Protein AF-A0A3L8P7G2-F1 (afdb_monomer_lite)

Structure (mmCIF, N/CA/C/O backbone):
data_AF-A0A3L8P7G2-F1
#
_entry.id   AF-A0A3L8P7G2-F1
#
loop_
_atom_site.group_PDB
_atom_site.id
_atom_site.type_symbol
_atom_site.label_atom_id
_atom_site.label_alt_id
_atom_site.label_comp_id
_atom_site.label_asym_id
_atom_site.label_entity_id
_atom_site.label_seq_id
_atom_site.pdbx_PDB_ins_code
_atom_site.Cartn_x
_atom_site.Cartn_y
_atom_site.Cartn_z
_atom_site.occupancy
_atom_site.B_iso_or_equiv
_atom_site.auth_seq_id
_atom_site.auth_comp_id
_atom_site.auth_asym_id
_atom_site.auth_atom_id
_atom_site.pdbx_PDB_model_num
ATOM 1 N N . GLY A 1 1 ? 0.520 -18.061 -7.233 1.00 43.97 1 GLY A N 1
ATOM 2 C CA . GLY A 1 1 ? 1.775 -18.176 -6.461 1.00 43.97 1 GLY A CA 1
ATOM 3 C C . GLY A 1 1 ? 2.726 -17.072 -6.882 1.00 43.97 1 GLY A C 1
ATOM 4 O O . GLY A 1 1 ? 2.725 -16.725 -8.054 1.00 43.97 1 GLY A O 1
ATOM 5 N N . ASN A 1 2 ? 3.512 -16.521 -5.954 1.00 52.69 2 ASN A N 1
ATOM 6 C CA . ASN A 1 2 ? 4.294 -15.274 -6.090 1.00 52.69 2 ASN A CA 1
ATOM 7 C C . ASN A 1 2 ? 5.165 -15.123 -7.363 1.00 52.69 2 ASN A C 1
ATOM 9 O O . ASN A 1 2 ? 5.469 -13.997 -7.754 1.00 52.69 2 ASN A O 1
ATOM 13 N N . GLY A 1 3 ? 5.526 -16.215 -8.050 1.00 61.12 3 GLY A N 1
ATOM 14 C CA . GLY A 1 3 ? 6.288 -16.177 -9.307 1.00 61.12 3 GLY A CA 1
ATOM 15 C C . GLY A 1 3 ? 5.567 -15.508 -10.489 1.00 61.12 3 GLY A C 1
ATOM 16 O O . GLY A 1 3 ? 6.225 -14.916 -11.346 1.00 61.12 3 GLY A O 1
ATOM 17 N N . THR A 1 4 ? 4.229 -15.529 -10.535 1.00 78.81 4 THR A N 1
ATOM 18 C CA . THR A 1 4 ? 3.466 -14.877 -11.618 1.00 78.81 4 THR A CA 1
ATOM 19 C C . THR A 1 4 ? 3.392 -13.360 -11.446 1.00 78.81 4 THR A C 1
ATOM 21 O O . THR A 1 4 ? 3.538 -12.625 -12.413 1.00 78.81 4 THR A O 1
ATOM 24 N N . PHE A 1 5 ? 3.255 -12.862 -10.216 1.00 84.00 5 PHE A N 1
ATOM 25 C CA . PHE A 1 5 ? 3.191 -11.420 -9.958 1.00 84.00 5 PHE A CA 1
ATOM 26 C C . PHE A 1 5 ? 4.545 -10.730 -10.167 1.00 84.00 5 PHE A C 1
ATOM 28 O O . PHE A 1 5 ? 4.629 -9.718 -10.859 1.00 84.00 5 PHE A O 1
ATOM 35 N N . ALA A 1 6 ? 5.627 -11.312 -9.637 1.00 85.56 6 ALA A N 1
ATOM 36 C CA . ALA A 1 6 ? 6.969 -10.755 -9.799 1.00 85.56 6 ALA A CA 1
ATOM 37 C C . ALA A 1 6 ? 7.400 -10.695 -11.276 1.00 85.56 6 ALA A C 1
ATOM 39 O O . ALA A 1 6 ? 8.005 -9.712 -11.707 1.00 85.56 6 ALA A O 1
ATOM 40 N N . SER A 1 7 ? 7.056 -11.717 -12.069 1.00 89.62 7 SER A N 1
ATOM 41 C CA . SER A 1 7 ? 7.330 -11.724 -13.512 1.00 89.62 7 SER A CA 1
ATOM 42 C C . SER A 1 7 ? 6.491 -10.692 -14.269 1.00 89.62 7 SER A C 1
ATOM 44 O O . SER A 1 7 ? 7.042 -9.989 -15.117 1.00 89.62 7 SER A O 1
ATOM 46 N N . MET A 1 8 ? 5.209 -10.526 -13.923 1.00 93.06 8 MET A N 1
ATOM 47 C CA . MET A 1 8 ? 4.354 -9.477 -14.493 1.00 93.06 8 MET A CA 1
ATOM 48 C C . MET A 1 8 ? 4.895 -8.070 -14.216 1.00 93.06 8 MET A C 1
ATOM 50 O O . MET A 1 8 ? 5.026 -7.284 -15.155 1.00 93.06 8 MET A O 1
ATOM 54 N N . ILE A 1 9 ? 5.267 -7.754 -12.968 1.00 93.12 9 ILE A N 1
ATOM 55 C CA . ILE A 1 9 ? 5.848 -6.441 -12.639 1.00 93.12 9 ILE A CA 1
ATOM 56 C C . ILE A 1 9 ? 7.159 -6.240 -13.393 1.00 93.12 9 ILE A C 1
ATOM 58 O O . ILE A 1 9 ? 7.364 -5.175 -13.969 1.00 93.12 9 ILE A O 1
ATOM 62 N N . LYS A 1 10 ? 8.037 -7.252 -13.437 1.00 94.56 10 LYS A N 1
ATOM 63 C CA . LYS A 1 10 ? 9.313 -7.145 -14.158 1.00 94.56 10 LYS A CA 1
ATOM 64 C C . LYS A 1 10 ? 9.098 -6.838 -15.639 1.00 94.56 10 LYS A C 1
ATOM 66 O O . LYS A 1 10 ? 9.779 -5.975 -16.188 1.00 94.56 10 LYS A O 1
ATOM 71 N N . ALA A 1 11 ? 8.154 -7.529 -16.278 1.00 95.19 11 ALA A N 1
ATOM 72 C CA . ALA A 1 11 ? 7.814 -7.304 -17.677 1.00 95.19 11 ALA A CA 1
ATOM 73 C C . ALA A 1 11 ? 7.278 -5.883 -17.907 1.00 95.19 11 ALA A C 1
ATOM 75 O O . ALA A 1 11 ? 7.758 -5.195 -18.807 1.00 95.19 11 ALA A O 1
ATOM 76 N N . ALA A 1 12 ? 6.354 -5.415 -17.061 1.00 94.69 12 ALA A N 1
ATOM 77 C CA . ALA A 1 12 ? 5.805 -4.062 -17.142 1.00 94.69 12 ALA A CA 1
ATOM 78 C C . ALA A 1 12 ? 6.881 -2.984 -16.918 1.00 94.69 12 ALA A C 1
ATOM 80 O O . ALA A 1 12 ? 6.991 -2.046 -17.706 1.00 94.69 12 ALA A O 1
ATOM 81 N N . ALA A 1 13 ? 7.724 -3.148 -15.893 1.00 94.38 13 ALA A N 1
ATOM 82 C CA . ALA A 1 13 ? 8.827 -2.239 -15.596 1.00 94.38 13 ALA A CA 1
ATOM 83 C C . ALA A 1 13 ? 9.826 -2.163 -16.759 1.00 94.38 13 ALA A C 1
ATOM 85 O O . ALA A 1 13 ? 10.253 -1.074 -17.133 1.00 94.38 13 ALA A O 1
ATOM 86 N N . LYS A 1 14 ? 10.167 -3.306 -17.369 1.00 95.50 14 LYS A N 1
ATOM 87 C CA . LYS A 1 14 ? 11.079 -3.359 -18.518 1.00 95.50 14 LYS A CA 1
ATOM 88 C C . LYS A 1 14 ? 10.475 -2.721 -19.768 1.00 95.50 14 LYS A C 1
ATOM 90 O O . LYS A 1 14 ? 11.182 -2.008 -20.469 1.00 95.50 14 LYS A O 1
ATOM 95 N N . ALA A 1 15 ? 9.186 -2.939 -20.031 1.00 96.06 15 ALA A N 1
ATOM 96 C CA . ALA A 1 15 ? 8.484 -2.321 -21.156 1.00 96.06 15 ALA A CA 1
ATOM 97 C C . ALA A 1 15 ? 8.347 -0.794 -21.006 1.00 96.06 15 ALA A C 1
ATOM 99 O O . ALA A 1 15 ? 8.367 -0.076 -22.002 1.00 96.06 15 ALA A O 1
ATOM 100 N N . GLY A 1 16 ? 8.224 -0.295 -19.771 1.00 94.25 16 GLY A N 1
ATOM 101 C CA . GLY A 1 16 ? 8.146 1.137 -19.467 1.00 94.25 16 GLY A CA 1
ATOM 102 C C . GLY A 1 16 ? 9.498 1.835 -19.273 1.00 94.25 16 GLY A C 1
ATOM 103 O O . GLY A 1 16 ? 9.524 3.055 -19.091 1.00 94.25 16 GLY A O 1
ATOM 104 N N . ALA A 1 17 ? 10.614 1.099 -19.279 1.00 94.31 17 ALA A N 1
ATOM 105 C CA . ALA A 1 17 ? 11.937 1.659 -19.035 1.00 94.31 17 ALA A CA 1
ATOM 106 C C . ALA A 1 17 ? 12.349 2.611 -20.170 1.00 94.31 17 ALA A C 1
ATOM 108 O O . ALA A 1 17 ? 12.364 2.243 -21.342 1.00 94.31 17 ALA A O 1
ATOM 109 N N . ARG A 1 18 ? 12.709 3.849 -19.811 1.00 94.50 18 ARG A N 1
ATOM 110 C CA . ARG A 1 18 ? 13.220 4.871 -20.749 1.00 94.50 18 ARG A CA 1
ATOM 111 C C . ARG A 1 18 ? 14.749 4.925 -20.807 1.00 94.50 18 ARG A C 1
ATOM 113 O O . ARG A 1 18 ? 15.310 5.697 -21.576 1.00 94.50 18 ARG A O 1
ATOM 120 N N . THR A 1 19 ? 15.407 4.137 -19.965 1.00 94.19 19 THR A N 1
ATOM 121 C CA . THR A 1 19 ? 16.860 4.012 -19.844 1.00 94.19 19 THR A CA 1
ATOM 122 C C . THR A 1 19 ? 17.261 2.560 -20.063 1.00 94.19 19 THR A C 1
ATOM 124 O O . THR A 1 19 ? 16.409 1.669 -20.086 1.00 94.19 19 THR A O 1
ATOM 127 N N . GLU A 1 20 ? 18.563 2.305 -20.181 1.00 95.56 20 GLU A N 1
ATOM 128 C CA . GLU A 1 20 ? 19.077 0.940 -20.231 1.00 95.56 20 GLU A CA 1
ATOM 129 C C . GLU A 1 20 ? 18.619 0.124 -19.011 1.00 95.56 20 GLU A C 1
ATOM 131 O O . GLU A 1 20 ? 18.535 0.624 -17.884 1.00 95.56 20 GLU A O 1
ATOM 136 N N . TRP A 1 21 ? 18.286 -1.145 -19.252 1.00 96.50 21 TRP A N 1
ATOM 137 C CA . TRP A 1 21 ? 17.831 -2.049 -18.207 1.00 96.50 21 TRP A CA 1
ATOM 138 C C . TRP A 1 21 ? 18.996 -2.483 -17.317 1.00 96.50 21 TRP A C 1
ATOM 140 O O . TRP A 1 21 ? 19.926 -3.138 -17.781 1.00 96.50 21 TRP A O 1
ATOM 150 N N . SER A 1 22 ? 18.896 -2.213 -16.015 1.00 96.25 22 SER A N 1
ATOM 151 C CA . SER A 1 22 ? 19.846 -2.710 -15.019 1.00 96.25 22 SER A CA 1
ATOM 152 C C . SER A 1 22 ? 19.205 -3.781 -14.144 1.00 96.25 22 SER A C 1
ATOM 154 O O . SER A 1 22 ? 18.305 -3.512 -13.346 1.00 96.25 22 SER A O 1
ATOM 156 N N . GLU A 1 23 ? 19.712 -5.009 -14.250 1.00 95.25 23 GLU A N 1
ATOM 157 C CA . GLU A 1 23 ? 19.258 -6.119 -13.409 1.00 95.25 23 GLU A CA 1
ATOM 158 C C . GLU A 1 23 ? 19.584 -5.880 -11.925 1.00 95.25 23 GLU A C 1
ATOM 160 O O . GLU A 1 23 ? 18.842 -6.315 -11.048 1.00 95.25 23 GLU A O 1
ATOM 165 N N . THR A 1 24 ? 20.663 -5.151 -11.633 1.00 95.75 24 THR A N 1
ATOM 166 C CA . THR A 1 24 ? 21.038 -4.772 -10.265 1.00 95.75 24 THR A CA 1
ATOM 167 C C . THR A 1 24 ? 20.013 -3.822 -9.652 1.00 95.75 24 THR A C 1
ATOM 169 O O . THR A 1 24 ? 19.541 -4.075 -8.545 1.00 95.75 24 THR A O 1
ATOM 172 N N . VAL A 1 25 ? 19.616 -2.775 -10.387 1.00 94.06 25 VAL A N 1
ATOM 173 C CA . VAL A 1 25 ? 18.58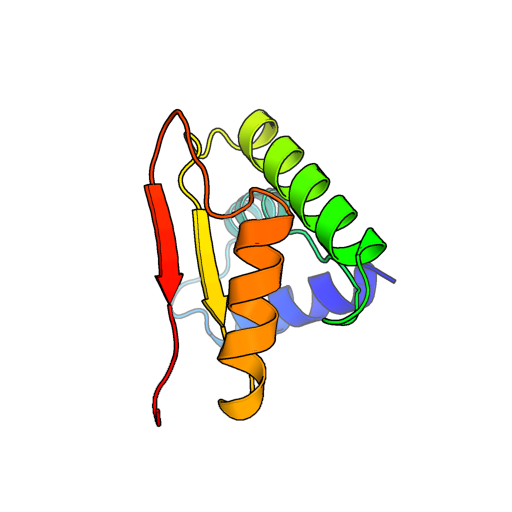0 -1.828 -9.932 1.00 94.06 25 VAL A CA 1
ATOM 174 C C . VAL A 1 25 ? 17.245 -2.549 -9.751 1.00 94.06 25 VAL A C 1
ATOM 176 O O . VAL A 1 25 ? 16.570 -2.363 -8.740 1.00 94.06 25 VAL A O 1
ATOM 179 N N . TRP A 1 26 ? 16.886 -3.435 -10.685 1.00 94.25 26 TRP A N 1
ATOM 180 C CA . TRP A 1 26 ? 15.680 -4.249 -10.558 1.00 94.25 26 TRP A CA 1
ATOM 181 C C . TRP A 1 26 ? 15.687 -5.118 -9.296 1.00 94.25 26 TRP A C 1
ATOM 183 O O . TRP A 1 26 ? 14.690 -5.147 -8.580 1.00 94.25 26 TRP A O 1
ATOM 193 N N . LYS A 1 27 ? 16.794 -5.810 -8.995 1.00 93.06 27 LYS A N 1
ATOM 194 C CA . LYS A 1 27 ? 16.902 -6.649 -7.790 1.00 93.06 27 LYS A CA 1
ATOM 195 C C . LYS A 1 27 ? 16.705 -5.841 -6.507 1.00 93.06 27 LYS A C 1
ATOM 197 O O . LYS A 1 27 ? 16.036 -6.330 -5.601 1.00 93.06 27 LYS A O 1
ATOM 202 N N . GLN A 1 28 ? 17.241 -4.620 -6.445 1.00 91.25 28 GLN A N 1
ATOM 203 C CA . GLN A 1 28 ? 17.038 -3.718 -5.307 1.00 91.25 28 GLN A CA 1
ATOM 204 C C . GLN A 1 28 ? 15.567 -3.311 -5.166 1.00 91.25 28 GLN A C 1
ATOM 206 O O . GLN A 1 28 ? 14.999 -3.455 -4.090 1.00 91.25 28 GLN A O 1
ATOM 211 N N . LEU A 1 29 ? 14.920 -2.886 -6.256 1.00 91.19 29 LEU A N 1
ATOM 212 C CA . LEU A 1 29 ? 13.495 -2.541 -6.241 1.00 91.19 29 LEU A CA 1
ATOM 213 C C . LEU A 1 29 ? 12.622 -3.738 -5.834 1.00 91.19 29 LEU A C 1
ATOM 215 O O . LEU A 1 29 ? 11.755 -3.621 -4.972 1.00 91.19 29 LEU A O 1
ATOM 219 N N . ALA A 1 30 ? 12.867 -4.903 -6.434 1.00 91.94 30 ALA A N 1
ATOM 220 C CA . ALA A 1 30 ? 12.099 -6.117 -6.185 1.00 91.94 30 ALA A CA 1
ATOM 221 C C . ALA A 1 30 ? 12.203 -6.601 -4.729 1.00 91.94 30 ALA A C 1
ATOM 223 O O . ALA A 1 30 ? 11.254 -7.205 -4.229 1.00 91.94 30 ALA A O 1
ATOM 224 N N . ALA A 1 31 ? 13.305 -6.301 -4.031 1.00 89.62 31 ALA A N 1
ATOM 225 C CA . ALA A 1 31 ? 13.471 -6.633 -2.617 1.00 89.62 31 ALA A CA 1
ATOM 226 C C . ALA A 1 31 ? 12.426 -5.949 -1.715 1.00 89.62 31 ALA A C 1
ATOM 228 O O . ALA A 1 31 ? 12.030 -6.530 -0.703 1.00 89.62 31 ALA A O 1
ATOM 229 N N . GLY A 1 32 ? 11.924 -4.774 -2.110 1.00 90.69 32 GLY A N 1
ATOM 230 C CA . GLY A 1 32 ? 10.874 -4.035 -1.402 1.00 90.69 32 GLY A CA 1
ATOM 231 C C . GLY A 1 32 ? 9.441 -4.361 -1.842 1.00 90.69 32 GLY A C 1
ATOM 232 O O . GLY A 1 32 ? 8.497 -3.804 -1.291 1.00 90.69 32 GLY A O 1
ATOM 233 N N . ILE A 1 33 ? 9.240 -5.246 -2.825 1.00 91.19 33 ILE A N 1
ATOM 234 C CA . ILE A 1 33 ? 7.903 -5.565 -3.345 1.00 91.19 33 ILE A CA 1
ATOM 235 C C . ILE A 1 33 ? 7.331 -6.782 -2.618 1.00 91.19 33 ILE A C 1
ATOM 237 O O . ILE A 1 33 ? 7.981 -7.823 -2.489 1.00 91.19 33 ILE A O 1
ATOM 241 N N . ARG A 1 34 ? 6.077 -6.677 -2.176 1.00 91.56 34 ARG A N 1
ATOM 242 C CA . ARG A 1 34 ? 5.289 -7.787 -1.630 1.00 91.56 34 ARG A CA 1
ATOM 243 C C . ARG A 1 3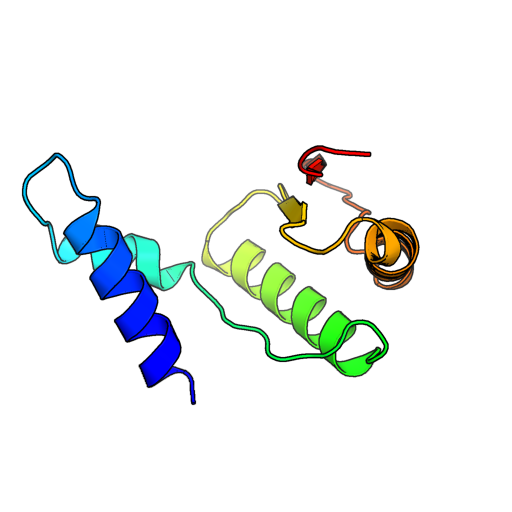4 ? 3.923 -7.822 -2.306 1.00 91.56 34 ARG A C 1
ATOM 245 O O . ARG A 1 34 ? 3.395 -6.788 -2.705 1.00 91.56 34 ARG A O 1
ATOM 252 N N . PHE A 1 35 ? 3.366 -9.021 -2.437 1.00 93.06 35 PHE A N 1
ATOM 253 C CA . PHE A 1 35 ? 1.987 -9.225 -2.863 1.00 93.06 35 PHE A CA 1
ATOM 254 C C . PHE A 1 35 ? 1.220 -9.865 -1.718 1.00 93.06 35 PHE A C 1
ATOM 256 O O . PHE A 1 35 ? 1.607 -10.934 -1.248 1.00 93.06 35 PHE A O 1
ATOM 263 N N . VAL A 1 36 ? 0.144 -9.211 -1.293 1.00 94.25 36 VAL A N 1
ATOM 264 C CA . VAL A 1 36 ? -0.748 -9.708 -0.248 1.00 94.25 36 VAL A CA 1
ATOM 265 C C . VAL A 1 36 ? -2.098 -10.003 -0.907 1.00 94.25 36 VAL A C 1
ATOM 267 O O . VAL A 1 36 ? -2.813 -9.060 -1.249 1.00 94.25 36 VAL A O 1
ATOM 270 N N . PRO A 1 37 ? -2.430 -11.278 -1.179 1.00 92.88 37 PRO A N 1
ATOM 271 C CA . PRO A 1 37 ? -3.741 -11.636 -1.707 1.00 92.88 37 PRO A CA 1
ATOM 272 C C . PRO A 1 37 ? -4.815 -11.450 -0.632 1.00 92.88 37 PRO A C 1
ATOM 274 O O . PRO A 1 37 ? -4.588 -11.769 0.530 1.00 92.88 37 PRO A O 1
ATOM 277 N N . GLY A 1 38 ? -5.998 -10.985 -1.025 1.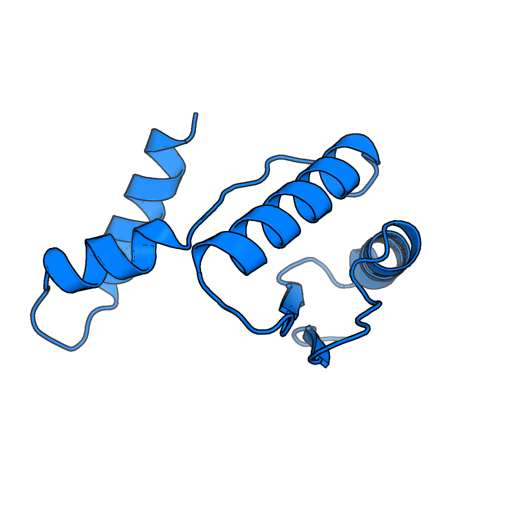00 93.31 38 GLY A N 1
ATOM 278 C CA . GLY A 1 38 ? -7.105 -10.788 -0.093 1.00 93.31 38 GLY A CA 1
ATOM 279 C C . GLY A 1 38 ? -8.342 -10.187 -0.744 1.00 93.31 38 GLY A C 1
ATOM 280 O O . GLY A 1 38 ? -8.292 -9.756 -1.898 1.00 93.31 38 GLY A O 1
ATOM 281 N N . GLN A 1 39 ? -9.440 -10.165 0.009 1.00 93.00 39 GLN A N 1
ATOM 282 C CA . GLN A 1 39 ? -10.676 -9.451 -0.326 1.00 93.00 39 GLN A CA 1
ATOM 283 C C . GLN A 1 39 ? -10.900 -8.305 0.668 1.00 93.00 39 GLN A C 1
ATOM 285 O O . GLN A 1 39 ? -10.366 -8.321 1.775 1.00 93.00 39 GLN A O 1
ATOM 290 N N . PHE A 1 40 ? -11.677 -7.287 0.292 1.00 91.44 40 PHE A N 1
ATOM 291 C CA . PHE A 1 40 ? -11.855 -6.103 1.146 1.00 91.44 40 PHE A CA 1
ATOM 292 C C . PHE A 1 40 ? -12.675 -6.369 2.414 1.00 91.44 40 PHE A C 1
ATOM 294 O O . PHE A 1 40 ? -12.523 -5.641 3.395 1.00 91.44 40 PHE A O 1
ATOM 301 N N . ASP A 1 41 ? -13.523 -7.390 2.411 1.00 89.56 41 ASP A N 1
ATOM 302 C CA . ASP A 1 41 ? -14.323 -7.832 3.553 1.00 89.56 41 ASP A CA 1
ATOM 303 C C . ASP A 1 41 ? -13.596 -8.840 4.463 1.00 89.56 41 ASP A C 1
ATOM 305 O O . ASP A 1 41 ? -14.101 -9.149 5.541 1.00 89.56 41 ASP A O 1
ATOM 309 N N . ASP A 1 42 ? -12.390 -9.280 4.093 1.00 94.19 42 ASP A N 1
ATOM 310 C CA . ASP A 1 42 ? -11.594 -10.254 4.841 1.00 94.19 42 ASP A CA 1
ATOM 311 C C . ASP A 1 42 ? -10.619 -9.581 5.821 1.00 94.19 42 ASP A C 1
ATOM 313 O O . ASP A 1 42 ? -9.553 -9.085 5.451 1.00 94.19 42 ASP A O 1
ATOM 317 N N . ASP A 1 43 ? -10.963 -9.598 7.110 1.00 95.19 43 ASP A N 1
ATOM 318 C CA . ASP A 1 43 ? -10.117 -9.040 8.169 1.00 95.19 43 ASP A CA 1
ATOM 319 C C . ASP A 1 43 ? -8.776 -9.768 8.346 1.00 95.19 43 ASP A C 1
ATOM 321 O O . ASP A 1 43 ? -7.807 -9.145 8.788 1.00 95.19 43 ASP A O 1
ATOM 325 N N . ALA A 1 44 ? -8.677 -11.051 7.983 1.00 96.50 44 ALA A N 1
ATOM 326 C CA . ALA A 1 44 ? -7.410 -11.770 8.050 1.00 96.50 44 ALA A CA 1
ATOM 327 C C . ALA A 1 44 ? -6.428 -11.246 6.993 1.00 96.50 44 ALA A C 1
ATOM 329 O O . ALA A 1 44 ? -5.249 -11.050 7.297 1.00 96.50 44 ALA A O 1
ATOM 330 N N . ALA A 1 45 ? -6.917 -10.930 5.791 1.00 96.38 45 ALA A N 1
ATOM 331 C CA . ALA A 1 45 ? -6.105 -10.321 4.742 1.00 96.38 45 ALA A CA 1
ATOM 332 C C . ALA A 1 45 ? -5.595 -8.924 5.132 1.00 96.38 45 ALA A C 1
ATOM 334 O O . ALA A 1 45 ? -4.432 -8.593 4.891 1.00 96.38 45 ALA A O 1
ATOM 335 N N . TRP A 1 46 ? -6.428 -8.109 5.787 1.00 97.00 46 TRP A N 1
ATOM 336 C CA . TRP A 1 46 ? -6.005 -6.799 6.296 1.00 97.00 46 TRP A CA 1
ATOM 337 C C . TRP A 1 46 ? -4.953 -6.904 7.400 1.00 97.00 46 TRP A C 1
ATOM 339 O O . TRP A 1 46 ? -3.987 -6.137 7.404 1.00 97.00 46 TRP A O 1
ATOM 349 N N . LYS A 1 47 ? -5.095 -7.882 8.301 1.00 96.50 47 LYS A N 1
ATOM 350 C CA . LYS A 1 47 ? -4.076 -8.171 9.312 1.00 96.50 47 LYS A CA 1
ATOM 351 C C . LYS A 1 47 ? -2.755 -8.596 8.664 1.00 96.50 47 LYS A C 1
ATOM 353 O O . LYS A 1 47 ? -1.707 -8.063 9.019 1.00 96.50 47 LYS A O 1
ATOM 358 N N . GLN A 1 48 ? -2.809 -9.479 7.668 1.00 97.19 48 GLN A N 1
ATOM 359 C CA . GLN A 1 48 ? -1.624 -9.899 6.919 1.00 97.19 48 GLN A CA 1
ATOM 360 C C . GLN A 1 48 ? -0.956 -8.718 6.195 1.00 97.19 48 GLN A C 1
ATOM 362 O O . GLN A 1 48 ? 0.273 -8.625 6.157 1.00 97.19 48 GLN A O 1
ATOM 367 N N . LEU A 1 49 ? -1.741 -7.784 5.646 1.00 96.75 49 LEU A N 1
ATOM 368 C CA . LEU A 1 49 ? -1.214 -6.557 5.048 1.00 96.75 49 LEU A CA 1
ATOM 369 C C . LEU A 1 49 ? -0.464 -5.707 6.083 1.00 96.75 49 LEU A C 1
ATOM 371 O O . LEU A 1 49 ? 0.637 -5.239 5.796 1.00 96.75 49 LEU A O 1
ATOM 375 N N . ALA A 1 50 ? -1.025 -5.534 7.281 1.00 95.06 50 ALA A N 1
ATOM 376 C CA . ALA A 1 50 ? -0.379 -4.791 8.361 1.00 95.06 50 ALA A CA 1
ATOM 377 C C . ALA A 1 50 ? 0.951 -5.421 8.794 1.00 95.06 50 ALA A C 1
ATOM 379 O O . ALA A 1 50 ? 1.953 -4.716 8.920 1.00 95.06 50 ALA A O 1
ATOM 380 N N . GLU A 1 51 ? 0.984 -6.744 8.952 1.00 95.56 51 GLU A N 1
ATOM 381 C CA . GLU A 1 51 ? 2.203 -7.490 9.284 1.00 95.56 51 GLU A CA 1
ATOM 382 C C . GLU A 1 51 ? 3.267 -7.341 8.185 1.00 95.56 51 GLU A C 1
ATOM 384 O O . GLU A 1 51 ? 4.422 -7.030 8.477 1.00 95.56 51 GLU A O 1
ATOM 389 N N . THR A 1 52 ? 2.856 -7.446 6.918 1.00 95.38 52 THR A N 1
ATOM 390 C CA . THR A 1 52 ? 3.746 -7.291 5.755 1.00 95.38 52 THR A CA 1
ATOM 391 C C . THR A 1 52 ? 4.360 -5.890 5.690 1.00 95.38 52 THR A C 1
ATOM 393 O O . THR A 1 52 ? 5.542 -5.735 5.385 1.00 95.38 52 THR A O 1
ATOM 396 N N . LEU A 1 53 ? 3.573 -4.849 5.974 1.00 93.12 53 LEU A N 1
ATOM 397 C CA . LEU A 1 53 ? 4.069 -3.473 6.003 1.00 93.12 53 LEU A CA 1
ATOM 398 C C . LEU A 1 53 ? 5.045 -3.250 7.164 1.00 93.12 53 LEU A C 1
ATOM 400 O O . LEU A 1 53 ? 6.084 -2.628 6.970 1.00 93.12 53 LEU A O 1
ATOM 404 N N . ALA A 1 54 ? 4.757 -3.807 8.343 1.00 91.81 54 ALA A N 1
ATOM 405 C CA . ALA A 1 54 ? 5.660 -3.728 9.488 1.00 91.81 54 ALA A CA 1
ATOM 406 C C . ALA A 1 54 ? 6.992 -4.460 9.239 1.00 91.81 54 ALA A C 1
ATOM 408 O O . ALA A 1 54 ? 8.033 -4.020 9.721 1.00 91.81 54 ALA A O 1
ATOM 409 N N . GLU A 1 55 ? 6.979 -5.575 8.504 1.00 92.44 55 GLU A N 1
ATOM 410 C CA . GLU A 1 55 ? 8.194 -6.251 8.030 1.00 92.44 55 GLU A CA 1
ATOM 411 C C . GLU A 1 55 ? 8.992 -5.372 7.065 1.00 92.44 55 GLU A C 1
ATOM 413 O O . GLU A 1 55 ? 10.182 -5.151 7.283 1.00 92.44 55 GLU A O 1
ATOM 418 N N . LEU A 1 56 ? 8.337 -4.808 6.045 1.00 90.94 56 LEU A N 1
ATOM 419 C CA . LEU A 1 56 ? 8.993 -3.920 5.082 1.00 90.94 56 LEU A CA 1
ATOM 420 C C . LEU A 1 56 ? 9.593 -2.675 5.742 1.00 90.94 56 LEU A C 1
ATOM 422 O O . LEU A 1 56 ? 10.682 -2.258 5.358 1.00 90.94 56 LEU A O 1
ATOM 426 N N . ASP A 1 57 ? 8.929 -2.107 6.748 1.00 89.44 57 ASP A N 1
ATOM 427 C CA . ASP A 1 57 ? 9.453 -0.963 7.496 1.00 89.44 57 ASP A CA 1
ATOM 428 C C . ASP A 1 57 ? 10.773 -1.289 8.196 1.00 89.44 57 ASP A C 1
ATOM 430 O O . ASP A 1 57 ? 11.710 -0.489 8.137 1.00 89.44 57 ASP A O 1
ATOM 434 N N . ARG A 1 58 ? 10.867 -2.476 8.812 1.00 89.25 58 ARG A N 1
ATOM 435 C CA . ARG A 1 58 ? 12.095 -2.949 9.469 1.00 89.25 58 ARG A CA 1
ATOM 436 C C . ARG A 1 58 ? 13.195 -3.265 8.462 1.00 89.25 58 ARG A C 1
ATOM 438 O O . ARG A 1 58 ? 14.343 -2.895 8.691 1.00 89.25 58 ARG A O 1
ATOM 445 N N . ASP A 1 59 ? 12.846 -3.920 7.359 1.00 89.50 59 ASP A N 1
ATOM 446 C CA . ASP A 1 59 ? 13.824 -4.456 6.408 1.00 89.50 59 ASP A CA 1
ATOM 447 C C . ASP A 1 59 ? 14.344 -3.405 5.416 1.00 89.50 59 ASP A C 1
ATOM 449 O O . ASP A 1 59 ? 15.477 -3.506 4.948 1.00 89.50 59 ASP A O 1
ATOM 453 N N . GLN A 1 60 ? 13.516 -2.418 5.055 1.00 85.44 60 GLN A N 1
ATOM 454 C CA . GLN A 1 60 ? 13.821 -1.420 4.018 1.00 85.44 60 GLN A CA 1
ATOM 455 C C . GLN A 1 60 ? 14.016 -0.000 4.569 1.00 85.44 60 GLN A C 1
ATOM 457 O O . GLN A 1 60 ? 14.384 0.896 3.811 1.00 85.44 60 GLN A O 1
ATOM 462 N N . GLY A 1 61 ? 13.783 0.231 5.867 1.00 82.88 61 GLY A N 1
ATOM 463 C CA . GLY A 1 61 ? 14.050 1.523 6.506 1.00 82.88 61 GLY A CA 1
ATOM 464 C C . GLY A 1 61 ? 13.180 2.669 5.975 1.00 82.88 61 GLY A C 1
ATOM 465 O O . GLY A 1 61 ? 13.667 3.774 5.757 1.00 82.88 61 GLY A O 1
ATOM 466 N N . THR A 1 62 ? 11.886 2.424 5.760 1.00 82.81 62 THR A N 1
ATOM 467 C CA . THR A 1 62 ? 10.923 3.398 5.196 1.00 82.81 62 THR A CA 1
ATOM 468 C C . THR A 1 62 ? 10.651 4.608 6.112 1.00 82.81 62 THR A C 1
ATOM 470 O O . THR A 1 62 ? 10.076 5.613 5.675 1.00 82.81 62 THR A O 1
ATOM 473 N N . GLY A 1 63 ? 11.019 4.510 7.396 1.00 84.00 63 GLY A N 1
ATOM 474 C CA . GLY A 1 63 ? 10.742 5.524 8.417 1.00 84.00 63 GLY A CA 1
ATOM 475 C C . GLY A 1 63 ? 9.254 5.668 8.752 1.00 84.00 63 GLY A C 1
ATOM 476 O O . GLY A 1 63 ? 8.814 6.767 9.083 1.00 84.00 63 GLY A O 1
ATOM 477 N N . GLY A 1 64 ? 8.463 4.600 8.584 1.00 85.50 64 GLY A N 1
ATOM 478 C CA . GLY A 1 64 ? 7.031 4.582 8.917 1.00 85.50 64 GLY A CA 1
ATOM 479 C C . GLY A 1 64 ? 6.133 5.364 7.949 1.00 85.50 64 GLY A C 1
ATOM 480 O O . GLY A 1 64 ? 4.948 5.564 8.223 1.00 85.50 64 GLY A O 1
ATOM 481 N N . ASN A 1 65 ? 6.679 5.815 6.816 1.00 92.31 65 ASN A N 1
ATOM 482 C CA . ASN A 1 65 ? 5.973 6.615 5.817 1.00 92.31 65 ASN A CA 1
ATOM 483 C C . ASN A 1 65 ? 5.209 5.730 4.825 1.00 92.31 65 ASN A C 1
ATOM 485 O O . ASN A 1 65 ? 5.826 5.130 3.944 1.00 92.31 65 ASN A O 1
ATOM 489 N N . HIS A 1 66 ? 3.876 5.664 4.920 1.00 93.75 66 HIS A N 1
ATOM 490 C CA . HIS A 1 66 ? 3.050 4.814 4.046 1.00 93.75 66 HIS A CA 1
ATOM 491 C C . HIS A 1 66 ? 2.062 5.623 3.208 1.00 93.75 66 HIS A C 1
ATOM 493 O O . HIS A 1 66 ? 1.272 6.421 3.725 1.00 93.75 66 HIS A O 1
ATOM 499 N N . ALA A 1 67 ? 2.052 5.353 1.902 1.00 94.00 67 ALA A N 1
ATOM 500 C CA . ALA A 1 67 ? 1.017 5.804 0.979 1.00 94.00 67 ALA A CA 1
ATOM 501 C C . ALA A 1 67 ? 0.151 4.617 0.536 1.00 94.00 67 ALA A C 1
ATOM 503 O O . ALA A 1 67 ? 0.669 3.629 0.021 1.00 94.00 67 ALA A O 1
ATOM 504 N N . PHE A 1 68 ? -1.166 4.745 0.675 1.00 94.56 68 PHE A N 1
ATOM 505 C CA . PHE A 1 68 ? -2.156 3.810 0.151 1.00 94.56 68 PHE A CA 1
ATOM 506 C C . PHE A 1 68 ? -2.756 4.401 -1.120 1.00 94.56 68 PHE A C 1
ATOM 508 O O . PHE A 1 68 ? -3.531 5.353 -1.054 1.00 94.56 68 PHE A O 1
ATOM 515 N N . TYR A 1 69 ? -2.382 3.858 -2.275 1.00 94.19 69 TYR A N 1
ATOM 516 C CA . TYR A 1 69 ? -2.922 4.274 -3.566 1.00 94.19 69 TYR A CA 1
ATOM 517 C C . TYR A 1 69 ? -4.091 3.363 -3.956 1.00 94.19 69 TYR A C 1
ATOM 519 O O . TYR A 1 69 ? -3.905 2.167 -4.181 1.00 94.19 69 TYR A O 1
ATOM 527 N N . LEU A 1 70 ? -5.307 3.913 -3.993 1.00 92.81 70 LEU A N 1
ATOM 528 C CA . LEU A 1 70 ? -6.536 3.146 -4.191 1.00 92.81 70 LEU A CA 1
ATOM 529 C C . LEU A 1 70 ? -6.969 3.151 -5.661 1.00 92.81 70 LEU A C 1
ATOM 531 O O . LEU A 1 70 ? -7.794 3.958 -6.082 1.00 92.81 70 LEU A O 1
ATOM 535 N N . SER A 1 71 ? -6.442 2.205 -6.438 1.00 90.94 71 SER A N 1
ATOM 536 C CA . SER A 1 71 ? -6.875 1.938 -7.820 1.00 90.94 71 SER A CA 1
ATOM 537 C C . SER A 1 71 ? -8.086 1.000 -7.872 1.00 90.94 71 SER A C 1
ATOM 539 O O . SER A 1 71 ? -8.004 -0.103 -8.410 1.00 90.94 71 SER A O 1
ATOM 541 N N . ILE A 1 72 ? -9.201 1.410 -7.265 1.00 90.56 72 ILE A N 1
ATOM 542 C CA . ILE A 1 72 ? -10.426 0.601 -7.126 1.00 90.56 72 ILE A CA 1
ATOM 543 C C . ILE A 1 72 ? -11.674 1.411 -7.522 1.00 90.56 72 ILE A C 1
ATOM 545 O O . ILE A 1 72 ? -11.609 2.640 -7.536 1.00 90.56 72 ILE A O 1
ATOM 549 N N . PRO A 1 73 ? -12.819 0.766 -7.823 1.00 91.19 73 PRO A N 1
ATOM 550 C CA . PRO A 1 73 ? -14.076 1.469 -8.088 1.00 91.19 73 PRO A CA 1
ATOM 551 C C . PRO A 1 73 ? -14.509 2.420 -6.947 1.00 91.19 73 PRO A C 1
ATOM 553 O O . PRO A 1 73 ? -14.412 2.023 -5.781 1.00 91.19 73 PRO A O 1
ATOM 556 N N . PRO A 1 74 ? -15.082 3.610 -7.244 1.00 89.56 74 PRO A N 1
ATOM 557 C CA . PRO A 1 74 ? -15.401 4.617 -6.224 1.00 89.56 74 PRO A CA 1
ATOM 558 C C . PRO A 1 74 ? -16.335 4.166 -5.100 1.00 89.56 74 PRO A C 1
ATOM 560 O O . PRO A 1 74 ? -16.141 4.526 -3.939 1.00 89.56 74 PRO A O 1
ATOM 563 N N . GLY A 1 75 ? -17.306 3.302 -5.411 1.00 91.38 75 GLY A N 1
ATOM 564 C CA . GLY A 1 75 ? -18.230 2.752 -4.414 1.00 91.38 75 GLY A CA 1
ATOM 565 C C . GLY A 1 75 ? -17.550 1.942 -3.302 1.00 91.38 75 GLY A C 1
ATOM 566 O O . GLY A 1 75 ? -18.160 1.710 -2.263 1.00 91.38 75 GLY A O 1
ATOM 567 N N . LEU A 1 76 ? -16.289 1.531 -3.489 1.00 91.94 76 LEU A N 1
ATOM 568 C CA . LEU A 1 76 ? -15.523 0.754 -2.511 1.00 91.94 76 LEU A CA 1
ATOM 569 C C . LEU A 1 76 ? -14.642 1.616 -1.596 1.00 91.94 76 LEU A C 1
ATOM 571 O O . LEU A 1 76 ? -14.112 1.094 -0.612 1.00 91.94 76 LEU A O 1
ATOM 575 N N . PHE A 1 77 ? -14.493 2.919 -1.866 1.00 91.44 77 PHE A N 1
ATOM 576 C CA . PHE A 1 77 ? -13.658 3.793 -1.036 1.00 91.44 77 PHE A CA 1
ATOM 577 C C . PHE A 1 77 ? -14.089 3.814 0.438 1.00 91.44 77 PHE A C 1
ATOM 579 O O . PHE A 1 77 ? -13.207 3.653 1.285 1.00 91.44 77 PHE A O 1
ATOM 586 N N . PRO A 1 78 ? -15.388 3.940 0.795 1.00 92.25 78 PRO A N 1
ATOM 587 C CA . PRO A 1 78 ? -15.793 3.961 2.201 1.00 92.25 78 PRO A CA 1
ATOM 588 C C . PRO A 1 78 ? -15.395 2.680 2.942 1.00 92.25 78 PRO A C 1
ATOM 590 O O . PRO A 1 78 ? -14.859 2.747 4.049 1.00 92.25 78 PRO A O 1
ATOM 593 N N . THR A 1 79 ? -15.587 1.521 2.304 1.00 93.56 79 THR A N 1
ATOM 594 C CA . THR A 1 79 ? -15.221 0.214 2.861 1.00 93.56 79 THR A CA 1
ATOM 595 C C . THR A 1 79 ? -13.719 0.120 3.093 1.00 93.56 79 THR A C 1
ATOM 597 O O . THR A 1 79 ? -13.281 -0.192 4.199 1.00 93.56 79 THR A O 1
ATOM 600 N N . VAL A 1 80 ? -12.914 0.444 2.081 1.00 94.62 80 VAL A N 1
ATOM 601 C CA . VAL A 1 80 ? -11.454 0.329 2.171 1.00 94.62 80 VAL A CA 1
ATOM 602 C C . VAL A 1 80 ? -10.865 1.317 3.177 1.00 94.62 80 VAL A C 1
ATOM 604 O O . VAL A 1 80 ? -10.049 0.925 4.007 1.00 94.62 80 VAL A O 1
ATOM 607 N N . VAL A 1 81 ? -11.309 2.575 3.181 1.00 94.00 81 VAL A N 1
ATOM 608 C CA . VAL A 1 81 ? -10.838 3.575 4.155 1.00 94.00 81 VAL A CA 1
ATOM 609 C C . VAL A 1 81 ? -11.215 3.174 5.585 1.00 94.00 81 VAL A C 1
ATOM 611 O O . VAL A 1 81 ? -10.403 3.324 6.501 1.00 94.00 81 VAL A O 1
ATOM 614 N N . SER A 1 82 ? -12.412 2.611 5.785 1.00 94.25 82 SER A N 1
ATOM 615 C CA . SER A 1 82 ? -12.827 2.077 7.084 1.00 94.25 82 SER A CA 1
ATOM 616 C C . SER A 1 82 ? -11.911 0.941 7.548 1.00 94.25 82 SER A C 1
ATOM 618 O O . SER A 1 82 ? -11.434 0.980 8.683 1.00 94.25 82 SER A O 1
ATOM 620 N N . LYS A 1 83 ? -11.577 -0.008 6.665 1.00 96.25 83 LYS A N 1
ATOM 621 C CA . LYS A 1 83 ? -10.659 -1.113 6.978 1.00 96.25 83 LYS A CA 1
ATOM 622 C C . LYS A 1 83 ? -9.238 -0.636 7.278 1.00 96.25 83 LYS A C 1
ATOM 624 O O . LYS A 1 83 ? -8.662 -1.062 8.275 1.00 96.25 83 LYS A O 1
ATOM 629 N N . ILE A 1 84 ? -8.702 0.311 6.504 1.00 95.38 84 ILE A N 1
ATOM 630 C CA . ILE A 1 84 ? -7.393 0.933 6.780 1.00 95.38 84 ILE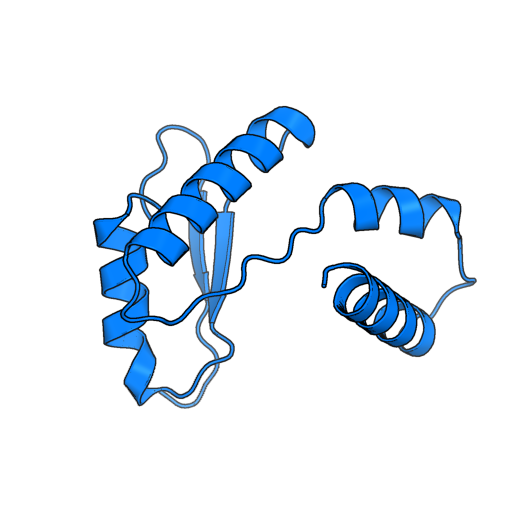 A CA 1
ATOM 631 C C . ILE A 1 84 ? -7.371 1.516 8.204 1.00 95.38 84 ILE A C 1
ATOM 633 O O . ILE A 1 84 ? -6.406 1.319 8.942 1.00 95.38 84 ILE A O 1
ATOM 637 N N . LYS A 1 85 ? -8.442 2.199 8.627 1.00 94.56 85 LYS A N 1
ATOM 638 C CA . LYS A 1 85 ? -8.552 2.714 9.999 1.00 94.56 85 LYS A CA 1
ATOM 639 C C . LYS A 1 85 ? -8.685 1.591 11.034 1.00 94.56 85 LYS A C 1
ATOM 641 O O . LYS A 1 85 ? -7.976 1.621 12.036 1.00 94.56 85 LYS A O 1
ATOM 646 N N . GLN A 1 86 ? -9.580 0.627 10.807 1.00 95.50 86 GLN A N 1
ATOM 647 C CA . GLN A 1 86 ? -9.858 -0.489 11.723 1.00 95.50 86 GLN A CA 1
ATOM 648 C C . GLN A 1 86 ? -8.590 -1.288 12.049 1.00 95.50 86 GLN A C 1
ATOM 650 O O . GLN A 1 86 ? -8.382 -1.663 13.199 1.00 95.50 86 GLN A O 1
ATOM 655 N N . HIS A 1 87 ? -7.733 -1.503 11.052 1.00 95.44 87 HIS A N 1
ATOM 656 C CA . HIS A 1 87 ? -6.500 -2.283 11.181 1.00 95.44 87 HIS A CA 1
ATOM 657 C C . HIS A 1 87 ? -5.271 -1.435 11.541 1.00 95.44 87 HIS A C 1
ATOM 659 O O . HIS A 1 87 ? -4.141 -1.898 11.433 1.00 95.44 87 HIS A O 1
ATOM 665 N N . GLY A 1 88 ? -5.469 -0.179 11.960 1.00 93.12 88 GLY A N 1
ATOM 666 C CA . GLY A 1 88 ? -4.390 0.700 12.428 1.00 93.12 88 GLY A CA 1
ATOM 667 C C . GLY A 1 88 ? -3.442 1.203 11.335 1.00 93.12 88 GLY A C 1
ATOM 668 O O . GLY A 1 88 ? -2.486 1.907 11.636 1.00 93.12 88 GLY A O 1
ATOM 669 N N . LEU A 1 89 ? -3.721 0.9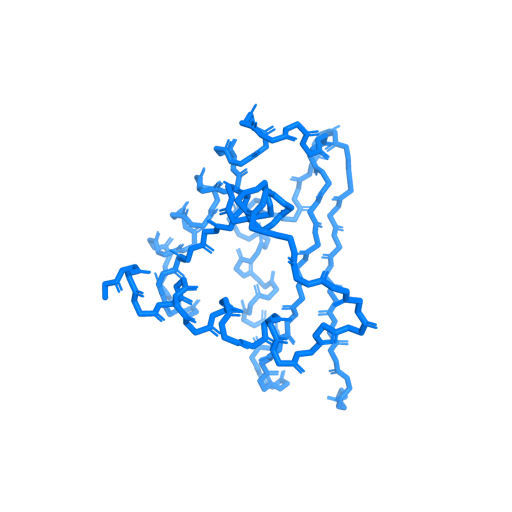14 10.062 1.00 93.56 89 LEU A N 1
ATOM 670 C CA . LEU A 1 89 ? -2.866 1.262 8.923 1.00 93.56 89 LEU A CA 1
ATOM 671 C C . LEU A 1 89 ? -2.811 2.774 8.645 1.00 93.56 89 LEU A C 1
ATOM 673 O O . LEU A 1 89 ? -1.858 3.261 8.030 1.00 93.56 89 LEU A O 1
ATOM 677 N N . ALA A 1 90 ? -3.814 3.519 9.120 1.00 91.25 90 ALA A N 1
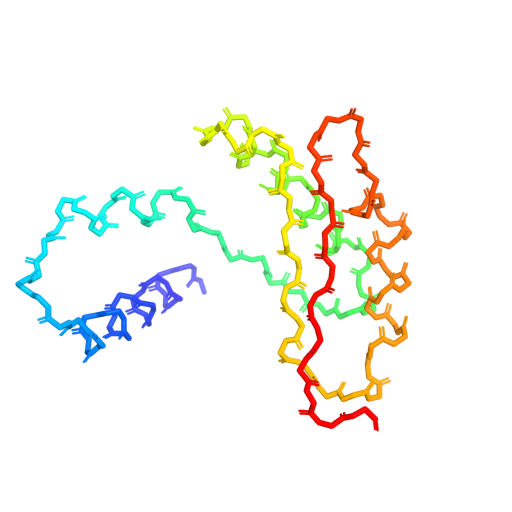ATOM 678 C CA . ALA A 1 90 ? -3.861 4.983 9.083 1.00 91.25 90 ALA A CA 1
ATOM 679 C C . ALA A 1 90 ? -3.155 5.665 10.271 1.00 91.25 90 ALA A C 1
ATOM 681 O O . ALA A 1 90 ? -3.073 6.893 10.292 1.00 91.25 90 ALA A O 1
ATOM 682 N N . THR A 1 91 ? -2.652 4.909 11.249 1.00 87.50 91 THR A N 1
ATOM 683 C CA . THR A 1 91 ? -2.025 5.456 12.457 1.00 87.50 91 THR A CA 1
ATOM 684 C C . THR A 1 91 ? -0.510 5.290 12.378 1.00 87.50 91 THR A C 1
ATOM 686 O O . THR A 1 91 ? -0.018 4.200 12.108 1.00 87.50 91 THR A O 1
ATOM 689 N N . SER A 1 92 ? 0.238 6.361 12.646 1.00 85.69 92 SER A N 1
ATOM 690 C CA . SER A 1 92 ? 1.699 6.324 12.786 1.00 85.69 92 SER A CA 1
ATOM 691 C C . SER A 1 92 ? 2.117 7.122 14.010 1.00 85.69 92 SER A C 1
ATOM 693 O O . SER A 1 92 ? 1.599 8.215 14.231 1.00 85.69 92 SER A O 1
ATOM 695 N N . THR A 1 93 ? 3.071 6.597 14.776 1.00 81.06 93 THR A N 1
ATOM 696 C CA . THR A 1 93 ? 3.811 7.369 15.789 1.00 81.06 93 THR A CA 1
ATOM 697 C C . THR A 1 93 ? 4.996 8.108 15.170 1.00 81.06 93 THR A C 1
ATOM 699 O O . THR A 1 93 ? 5.391 9.159 15.662 1.00 81.06 93 THR A O 1
ATOM 702 N N . GLU A 1 94 ? 5.525 7.576 14.067 1.00 82.19 94 GLU A N 1
ATOM 703 C CA . GLU A 1 94 ? 6.649 8.113 13.304 1.00 82.19 94 GLU A CA 1
ATOM 704 C C . GLU A 1 94 ? 6.298 8.081 11.810 1.00 82.19 94 GLU A C 1
ATOM 706 O O . GLU A 1 94 ? 5.715 7.108 11.325 1.00 82.19 94 GLU A O 1
ATOM 711 N N . GLY A 1 95 ? 6.602 9.153 11.079 1.00 88.19 95 GLY A N 1
ATOM 712 C CA . GLY A 1 95 ? 6.272 9.268 9.656 1.00 88.19 95 GLY A CA 1
ATOM 713 C C . GLY A 1 95 ? 4.801 9.597 9.359 1.00 88.19 95 GLY A C 1
ATOM 714 O O . GLY A 1 95 ? 3.994 9.861 10.251 1.00 88.19 95 GLY A O 1
ATOM 715 N N . TRP A 1 96 ? 4.450 9.637 8.073 1.00 93.25 96 TRP A N 1
ATOM 716 C CA . TRP A 1 96 ? 3.114 10.020 7.596 1.00 93.25 96 TRP A CA 1
ATOM 717 C C . TRP A 1 96 ? 2.310 8.841 7.032 1.00 93.25 96 TRP A C 1
ATOM 719 O O . TRP A 1 96 ? 2.866 7.887 6.495 1.00 93.25 96 TRP A O 1
ATOM 729 N N . ARG A 1 97 ? 0.973 8.951 7.079 1.00 93.69 97 ARG A N 1
ATOM 730 C CA . ARG A 1 97 ? 0.020 8.040 6.419 1.00 93.69 97 ARG A CA 1
ATOM 731 C C . ARG A 1 97 ? -0.842 8.827 5.447 1.00 93.69 97 ARG A C 1
ATOM 733 O O . ARG A 1 97 ? -1.485 9.798 5.839 1.00 93.69 97 ARG A O 1
ATOM 740 N N . ARG A 1 98 ? -0.841 8.445 4.172 1.00 94.12 98 ARG A N 1
ATOM 741 C CA . ARG A 1 98 ? -1.617 9.130 3.127 1.00 94.12 98 ARG A CA 1
ATOM 742 C C . ARG A 1 98 ? -2.453 8.128 2.358 1.00 94.12 98 ARG A C 1
ATOM 744 O O . ARG A 1 98 ? -1.937 7.101 1.939 1.00 94.12 98 ARG A O 1
ATOM 751 N N . VAL A 1 99 ? -3.721 8.451 2.139 1.00 92.88 99 VAL A N 1
ATOM 752 C CA . VAL A 1 99 ? -4.588 7.720 1.211 1.00 92.88 99 VAL A CA 1
ATOM 753 C C . VAL A 1 99 ? -4.742 8.579 -0.036 1.00 92.88 99 VAL A C 1
ATOM 755 O O . VAL A 1 99 ? -5.117 9.746 0.060 1.00 92.88 99 VAL A O 1
ATOM 758 N N . VAL A 1 100 ? -4.412 8.017 -1.193 1.00 91.75 100 VAL A N 1
ATOM 759 C CA . VAL A 1 100 ? -4.523 8.665 -2.500 1.00 91.75 100 VAL A CA 1
ATOM 760 C C . VAL A 1 100 ? -5.632 7.969 -3.273 1.00 91.75 100 VAL A C 1
ATOM 762 O O . VAL A 1 100 ? -5.621 6.747 -3.421 1.00 91.75 100 VAL A O 1
ATOM 765 N N . ILE A 1 101 ? -6.595 8.757 -3.739 1.00 88.31 101 ILE A N 1
ATOM 766 C CA . ILE A 1 101 ? -7.792 8.292 -4.434 1.00 88.31 101 ILE A CA 1
ATOM 767 C C . ILE A 1 101 ? -7.811 8.943 -5.818 1.00 88.31 101 ILE A C 1
ATOM 769 O O . ILE A 1 101 ? -7.683 10.164 -5.922 1.00 88.31 101 ILE A O 1
ATOM 773 N N . GLU A 1 102 ? -7.963 8.133 -6.864 1.00 81.25 102 GLU A N 1
ATOM 774 C CA . GLU A 1 102 ? -8.089 8.621 -8.239 1.00 81.25 102 GLU A CA 1
ATOM 775 C C . GLU A 1 102 ? -9.521 9.074 -8.555 1.00 81.25 102 GLU A C 1
ATOM 777 O O . GLU A 1 102 ? -10.496 8.526 -8.042 1.00 81.25 102 GLU A O 1
ATOM 782 N N . LYS A 1 103 ? -9.638 10.089 -9.419 1.00 73.94 103 LYS A N 1
ATOM 783 C CA . LYS A 1 103 ? -10.926 10.607 -9.921 1.00 73.94 103 LYS A CA 1
ATOM 784 C C . LYS A 1 103 ? -11.608 9.573 -10.839 1.00 73.94 103 LYS A C 1
ATOM 786 O O . LYS A 1 103 ? -10.898 8.800 -11.482 1.00 73.94 103 LYS A O 1
ATOM 791 N N . PRO A 1 104 ? -12.942 9.611 -11.036 1.00 64.88 104 PRO A N 1
ATOM 792 C CA . PRO A 1 104 ? -13.930 10.555 -10.503 1.00 64.88 104 PRO A CA 1
ATOM 793 C C . PRO A 1 104 ? -14.429 10.163 -9.107 1.00 64.88 104 PRO A C 1
ATOM 795 O O . PRO A 1 104 ? -14.456 8.985 -8.758 1.00 64.88 104 PRO A O 1
ATOM 798 N N . PHE A 1 105 ? -14.810 11.175 -8.329 1.00 59.31 105 PHE A N 1
ATOM 799 C CA . PHE A 1 105 ? -15.386 11.014 -6.995 1.00 59.31 105 PHE A CA 1
ATOM 800 C C . PHE A 1 105 ? -16.908 10.926 -7.074 1.00 59.31 105 PHE A C 1
ATOM 802 O O . PHE A 1 105 ? -17.481 11.708 -7.869 1.00 59.31 105 PHE A O 1
#

Radius of gyration: 15.5 Å; chains: 1; bounding box: 39×29×37 Å

Organism: NCBI:txid2478914

InterPro domains:
  IPR001282 Glucose-6-phosphate dehydrogenase [PTHR23429] (7-105)
  IPR022674 Glucose-6-phosphate dehydrogenase, NAD-binding [PF00479] (5-105)
  IPR036291 NAD(P)-binding domain superfamily [SSF51735] (9-105)

Foldseek 3Di:
DVVVVLVVVVVVCVVPDPDDDDPVVSVVVSVLDDDQDDDLPDLVSLLVVVVSVVVSCVPVVPFLADEAEDPDDPVCVVSNVVSCVVNCVCPDPTHHYYYHYDDDD

Secondary structure (DSSP, 8-state):
-THHHHHHHHHHHHHH-SS---HHHHHHHHHT-------TT-HHHHHHHHHHHHHHHHHH--TT-EEEEE-S-GGGHHHHHHHHHHTTTT--SSS-EEEEEPSP-

Sequence (105 aa):
GNGTFASMIKAAAKAGARTEWSETVWKQLAAGIRFVPGQFDDDAAWKQLAETLAELDRDQGTGGNHAFYLSIPPGLFPTVVSKIKQHGLATSTEGWRRVVIEKPF

pLDDT: mean 90.18, std 8.8, range [43.97, 97.19]